Protein AF-A0A965C7R7-F1 (afdb_monomer_lite)

Secondary structure (DSSP, 8-state):
---SS--EEEETTEEEETTTTEESS-TTTHHHHIIIIIIITTTHHHHHHT--SSEEEEEEE--TTSHHHHHHHHHHHHHSPTT-EEEEEEE-SSPPPHHHHHHHHTT-GGGHHHHHHHHHH--S--SS-----BGGGTB-

Foldseek 3Di:
DDPQAFDWDQDPLFTARPVVRGTLADLVCRLVCLCVVPPVVVPPLVCQLVPPDLEDEDEEEACRLVSNVLSSVVSCVVRHDPNHAYEYHYDHRHHHDLVVSLSNCVSCPVSVVVSVLCSVQPPPDDPDDDDDADPPRRYD

Sequence (140 aa):
MNQNQAQLEWRQGQPYASQYDDVYFSSDNGLEETEYVFLKHNQLAIRWQQLDSDVFTIAETGFGTGLNFLCAWQLWRQNAPEGARLHFVSTEKFPLTQADLAKALSLWLNLKSLSEALLEQYLNIREGFHRLVFDDGRVT

Structure (mmCIF, N/CA/C/O backbone):
data_AF-A0A965C7R7-F1
#
_entry.id   AF-A0A965C7R7-F1
#
loop_
_atom_site.group_PDB
_atom_site.id
_atom_site.type_symbol
_atom_site.label_atom_id
_atom_site.label_alt_id
_atom_site.label_comp_id
_atom_site.label_asym_id
_atom_site.label_entity_id
_atom_site.label_seq_id
_atom_site.pdbx_PDB_ins_code
_atom_site.Cartn_x
_atom_site.Cartn_y
_atom_site.Cartn_z
_atom_site.occupancy
_atom_site.B_iso_or_equiv
_atom_site.auth_seq_id
_atom_site.auth_comp_id
_atom_site.auth_asym_id
_atom_site.auth_atom_id
_atom_site.pdbx_PDB_model_num
ATOM 1 N N . MET A 1 1 ? 4.814 -8.355 -28.342 1.00 39.75 1 MET A N 1
ATOM 2 C CA . MET A 1 1 ? 5.428 -7.531 -27.279 1.00 39.75 1 MET A CA 1
ATOM 3 C C . MET A 1 1 ? 4.304 -7.128 -26.340 1.00 39.75 1 MET A C 1
ATOM 5 O O . MET A 1 1 ? 3.343 -6.544 -26.822 1.00 39.75 1 MET A O 1
ATOM 9 N N . ASN A 1 2 ? 4.345 -7.538 -25.070 1.00 39.44 2 ASN A N 1
ATOM 10 C CA . ASN A 1 2 ? 3.295 -7.210 -24.098 1.00 39.44 2 ASN A CA 1
ATOM 11 C C . ASN A 1 2 ? 3.357 -5.712 -23.771 1.00 39.44 2 ASN A C 1
ATOM 13 O O . ASN A 1 2 ? 4.355 -5.253 -23.230 1.00 39.44 2 ASN A O 1
ATOM 17 N N . GLN A 1 3 ? 2.307 -4.963 -24.111 1.00 50.22 3 GLN A N 1
ATOM 18 C CA . GLN A 1 3 ? 2.201 -3.513 -23.892 1.00 50.22 3 GLN A CA 1
ATOM 19 C C . GLN A 1 3 ? 1.650 -3.129 -22.499 1.00 50.22 3 GLN A C 1
ATOM 21 O O . GLN A 1 3 ? 1.379 -1.958 -22.263 1.00 50.22 3 GLN A O 1
ATOM 26 N N . ASN A 1 4 ? 1.502 -4.083 -21.568 1.00 60.75 4 ASN A N 1
ATOM 27 C CA . ASN A 1 4 ? 0.718 -3.892 -20.332 1.00 60.75 4 ASN A CA 1
ATOM 28 C C . ASN A 1 4 ? 1.543 -3.838 -19.028 1.00 60.75 4 ASN A C 1
ATOM 30 O O . ASN A 1 4 ? 0.963 -3.894 -17.949 1.00 60.75 4 ASN A O 1
ATOM 34 N N . GLN A 1 5 ? 2.874 -3.771 -19.095 1.00 62.91 5 GLN A N 1
ATOM 35 C CA . GLN A 1 5 ? 3.745 -3.670 -17.913 1.00 62.91 5 GLN A CA 1
ATOM 36 C C . GLN A 1 5 ? 4.655 -2.451 -18.036 1.00 62.91 5 GLN A C 1
ATOM 38 O O . GLN A 1 5 ? 5.056 -2.093 -19.148 1.00 62.91 5 GLN A O 1
ATOM 43 N N . ALA A 1 6 ? 4.972 -1.820 -16.903 1.00 67.00 6 ALA A N 1
ATOM 44 C CA . ALA A 1 6 ? 5.900 -0.695 -16.877 1.00 67.00 6 ALA A CA 1
ATOM 45 C C . ALA A 1 6 ? 7.263 -1.106 -17.456 1.00 67.00 6 ALA A C 1
ATOM 47 O O . ALA A 1 6 ? 7.823 -2.140 -17.093 1.00 67.00 6 ALA A O 1
ATOM 48 N N . GLN A 1 7 ? 7.801 -0.285 -18.357 1.00 72.56 7 GLN A N 1
ATOM 49 C CA . GLN A 1 7 ? 9.162 -0.440 -18.864 1.00 72.56 7 GLN A CA 1
ATOM 50 C C . GLN A 1 7 ? 10.093 0.404 -18.001 1.00 72.56 7 GLN A C 1
ATOM 52 O O . GLN A 1 7 ? 10.119 1.628 -18.131 1.00 72.56 7 GLN A O 1
ATOM 57 N N . LEU A 1 8 ? 10.826 -0.250 -17.101 1.00 72.44 8 LEU A N 1
ATOM 58 C CA . LEU A 1 8 ? 11.779 0.418 -16.224 1.00 72.44 8 LEU A CA 1
ATOM 59 C C . LEU A 1 8 ? 13.214 0.227 -16.704 1.00 72.44 8 LEU A C 1
ATOM 61 O O . LEU A 1 8 ? 13.652 -0.883 -17.010 1.00 72.44 8 LEU A O 1
ATOM 65 N N . GLU A 1 9 ? 13.968 1.316 -16.676 1.00 77.31 9 GLU A N 1
ATOM 66 C CA . GLU A 1 9 ? 15.423 1.288 -16.676 1.00 77.31 9 GLU A CA 1
ATOM 67 C C . GLU A 1 9 ? 15.923 1.405 -15.240 1.00 77.31 9 GLU A C 1
ATOM 69 O O . GLU A 1 9 ? 15.373 2.151 -14.439 1.00 77.31 9 GLU A O 1
ATOM 74 N N . TRP A 1 10 ? 16.995 0.699 -14.899 1.00 75.12 10 TRP A N 1
ATOM 75 C CA . TRP A 1 10 ? 17.610 0.829 -13.582 1.00 75.12 10 TRP A CA 1
ATOM 76 C C . TRP A 1 10 ? 18.845 1.716 -13.687 1.00 75.12 10 TRP A C 1
ATOM 78 O O . TRP A 1 10 ? 19.860 1.302 -14.249 1.00 75.12 10 TRP A O 1
ATOM 88 N N . ARG A 1 11 ? 18.774 2.930 -13.138 1.00 76.06 11 ARG A N 1
ATOM 89 C CA . ARG A 1 11 ? 19.879 3.900 -13.135 1.00 76.06 11 ARG A CA 1
ATOM 90 C C . ARG A 1 11 ? 20.356 4.095 -11.704 1.00 76.06 11 ARG A C 1
ATOM 92 O O . ARG A 1 11 ? 19.569 4.438 -10.837 1.00 76.06 11 ARG A O 1
ATOM 99 N N . GLN A 1 12 ? 21.633 3.804 -11.443 1.00 71.88 12 GLN A N 1
ATOM 100 C CA . GLN A 1 12 ? 22.230 3.890 -10.097 1.00 71.88 12 GLN A CA 1
ATOM 101 C C . GLN A 1 12 ? 21.431 3.145 -8.999 1.00 71.88 12 GLN A C 1
ATOM 103 O O . GLN A 1 12 ? 21.443 3.535 -7.840 1.00 71.88 12 GLN A O 1
ATOM 108 N N . GLY A 1 13 ? 20.733 2.058 -9.356 1.00 70.50 13 GLY A N 1
ATOM 109 C CA . GLY A 1 13 ? 19.908 1.283 -8.419 1.00 70.50 13 GLY A CA 1
ATOM 110 C C . GLY A 1 13 ? 18.467 1.779 -8.251 1.00 70.50 13 GLY A C 1
ATOM 111 O O . GLY A 1 13 ? 17.677 1.079 -7.625 1.00 70.50 13 GLY A O 1
ATOM 112 N N . GLN A 1 14 ? 18.094 2.904 -8.866 1.00 68.94 14 GLN A N 1
ATOM 113 C CA . GLN A 1 14 ? 16.732 3.437 -8.870 1.00 68.94 14 GLN A CA 1
ATOM 114 C C . GLN A 1 14 ? 15.966 3.034 -10.140 1.00 68.94 14 GLN A C 1
ATOM 116 O O . GLN A 1 14 ? 16.566 2.982 -11.222 1.00 68.94 14 GLN A O 1
ATOM 121 N N . PRO A 1 15 ? 14.653 2.766 -10.040 1.00 74.81 15 PRO A N 1
ATOM 122 C CA . PRO A 1 15 ? 13.811 2.543 -11.203 1.00 74.81 15 PRO A CA 1
ATOM 123 C C . PRO A 1 15 ? 13.451 3.874 -11.873 1.00 74.81 15 PRO A C 1
ATOM 125 O O . PRO A 1 15 ? 12.925 4.799 -11.256 1.00 74.81 15 PRO A O 1
ATOM 128 N N . TYR A 1 16 ? 13.730 3.945 -13.165 1.00 76.81 16 TYR A N 1
ATOM 129 C CA . TYR A 1 16 ? 13.520 5.092 -14.031 1.00 76.81 16 TYR A CA 1
ATOM 130 C C . TYR A 1 16 ? 12.509 4.724 -15.115 1.00 76.81 16 TYR A C 1
ATOM 132 O O . TYR A 1 16 ? 12.699 3.737 -15.832 1.00 76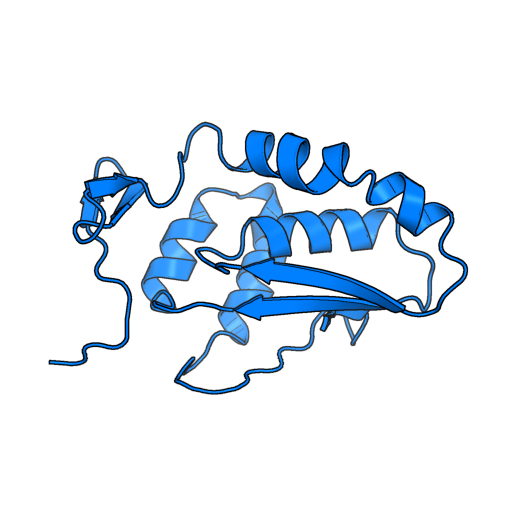.81 16 TYR A O 1
ATOM 140 N N . ALA A 1 17 ? 11.429 5.493 -15.238 1.00 75.75 17 ALA A N 1
ATOM 141 C CA . ALA A 1 17 ? 10.406 5.245 -16.243 1.00 75.75 17 ALA A CA 1
ATOM 142 C C . ALA A 1 17 ? 10.725 6.027 -17.515 1.00 75.75 17 ALA A C 1
ATOM 144 O O . ALA A 1 17 ? 10.346 7.186 -17.670 1.00 75.75 17 ALA A O 1
ATOM 145 N N . SER A 1 18 ? 11.377 5.357 -18.465 1.00 69.50 18 SER A N 1
ATOM 146 C CA . SER A 1 18 ? 11.794 5.956 -19.740 1.00 69.50 18 SER A CA 1
ATOM 147 C C . SER A 1 18 ? 10.634 6.543 -20.555 1.00 69.50 18 SER A C 1
ATOM 149 O O . SER A 1 18 ? 10.832 7.487 -21.309 1.00 69.50 18 SER A O 1
ATOM 151 N N . GLN A 1 19 ? 9.410 6.033 -20.378 1.00 67.75 19 GLN A N 1
ATOM 152 C CA . GLN A 1 19 ? 8.205 6.549 -21.040 1.00 67.75 19 GLN A CA 1
ATOM 153 C C . GLN A 1 19 ? 7.755 7.925 -20.526 1.00 67.75 19 GLN A C 1
ATOM 155 O O . GLN A 1 19 ? 7.044 8.630 -21.241 1.00 67.75 19 GLN A O 1
ATOM 160 N N . TYR A 1 20 ? 8.149 8.289 -19.305 1.00 65.50 20 TYR A N 1
ATOM 161 C CA . TYR A 1 20 ? 7.775 9.538 -18.637 1.00 65.50 20 TYR A CA 1
ATOM 162 C C . TYR A 1 20 ? 8.966 10.475 -18.412 1.00 65.50 20 TYR A C 1
ATOM 164 O O . TYR A 1 20 ? 8.771 11.575 -17.910 1.00 65.50 20 TYR A O 1
ATOM 172 N N . ASP A 1 21 ? 10.171 10.045 -18.807 1.00 67.31 21 ASP A N 1
ATOM 173 C CA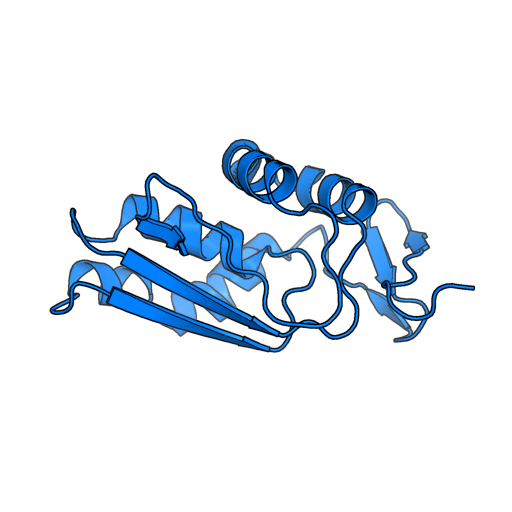 . ASP A 1 21 ? 11.449 10.740 -18.597 1.00 67.31 21 ASP A CA 1
ATOM 174 C C . ASP A 1 21 ? 11.714 11.115 -17.125 1.00 67.31 21 ASP A C 1
ATOM 176 O O . ASP A 1 21 ? 12.459 12.048 -16.830 1.00 67.31 21 ASP A O 1
ATOM 180 N N . ASP A 1 22 ? 11.141 10.349 -16.190 1.00 63.31 22 ASP A N 1
ATOM 181 C CA . ASP A 1 22 ? 11.147 10.654 -14.758 1.00 63.31 22 ASP A CA 1
ATOM 182 C C . ASP A 1 22 ? 11.551 9.440 -13.901 1.00 63.31 22 ASP A C 1
ATOM 184 O O . ASP A 1 22 ? 11.429 8.272 -14.304 1.00 63.31 22 ASP A O 1
ATOM 188 N N . VAL A 1 23 ? 12.055 9.718 -12.699 1.00 63.91 23 VAL A N 1
ATOM 189 C CA . VAL A 1 23 ? 12.351 8.695 -11.693 1.00 63.91 23 VAL A CA 1
ATOM 190 C C . VAL A 1 23 ? 11.028 8.201 -11.111 1.00 63.91 23 VAL A C 1
ATOM 192 O O . VAL A 1 23 ? 10.179 8.994 -10.724 1.00 63.91 23 VAL A O 1
ATOM 195 N N . TYR A 1 24 ? 10.843 6.882 -11.017 1.00 63.41 24 TYR A N 1
ATOM 196 C CA . TYR A 1 24 ? 9.587 6.315 -10.510 1.00 63.41 24 TYR A CA 1
ATOM 197 C C . TYR A 1 24 ? 9.373 6.634 -9.017 1.00 63.41 24 TYR A C 1
ATOM 199 O O . TYR A 1 24 ? 8.240 6.758 -8.564 1.00 63.41 24 TYR A O 1
ATOM 207 N N . PHE A 1 25 ? 10.470 6.766 -8.259 1.00 61.78 25 PHE A N 1
ATOM 208 C CA . PHE A 1 25 ? 10.546 7.368 -6.922 1.00 61.78 25 PHE A CA 1
ATOM 209 C C . PHE A 1 25 ? 12.015 7.663 -6.567 1.00 61.78 25 PHE A C 1
ATOM 211 O O . PHE A 1 25 ? 12.918 6.934 -6.984 1.00 61.78 25 PHE A O 1
ATOM 218 N N . SER A 1 26 ? 12.273 8.684 -5.746 1.00 56.88 26 SER A N 1
ATOM 219 C CA . SER A 1 26 ? 13.617 8.928 -5.201 1.00 56.88 26 SER A CA 1
ATOM 220 C C . SER A 1 26 ? 13.955 7.884 -4.129 1.00 56.88 26 SER A C 1
ATOM 222 O O . SER A 1 26 ? 13.237 7.781 -3.131 1.00 56.88 26 SER A O 1
ATOM 224 N N . SER A 1 27 ? 15.043 7.115 -4.297 1.00 55.59 27 SER A N 1
ATOM 225 C CA . SER A 1 27 ? 15.478 6.156 -3.260 1.00 55.59 27 SER A CA 1
ATOM 226 C C . SER A 1 27 ? 15.900 6.839 -1.967 1.00 55.59 27 SER A C 1
ATOM 228 O O . SER A 1 27 ? 15.821 6.218 -0.912 1.00 55.59 27 SER A O 1
ATOM 230 N N . ASP A 1 28 ? 16.340 8.095 -2.051 1.00 53.91 28 ASP A N 1
ATOM 231 C CA . ASP A 1 28 ? 16.942 8.786 -0.914 1.00 53.91 28 ASP A CA 1
ATOM 232 C C . ASP A 1 28 ? 15.868 9.387 0.004 1.00 53.91 28 ASP A C 1
ATOM 234 O O . ASP A 1 28 ? 16.054 9.393 1.216 1.00 53.91 28 ASP A O 1
ATOM 238 N N . ASN A 1 29 ? 14.709 9.791 -0.545 1.00 67.44 29 ASN A N 1
ATOM 239 C CA . ASN A 1 29 ? 13.667 10.510 0.208 1.00 67.44 29 ASN A CA 1
ATOM 240 C C . ASN A 1 29 ? 12.253 9.903 0.132 1.00 67.44 29 ASN A C 1
ATOM 242 O O . ASN A 1 29 ? 11.355 10.406 0.805 1.00 67.44 29 ASN A O 1
ATOM 246 N N . GLY A 1 30 ? 12.015 8.839 -0.647 1.00 78.50 30 GLY A N 1
ATOM 247 C CA . GLY A 1 30 ? 10.650 8.349 -0.897 1.00 78.50 30 GLY A CA 1
ATOM 248 C C . GLY A 1 30 ? 9.871 7.972 0.371 1.00 78.50 30 GLY A C 1
ATOM 249 O O . GLY A 1 30 ? 8.678 8.244 0.466 1.00 78.50 30 GLY A O 1
ATOM 250 N N . LEU A 1 31 ? 10.540 7.404 1.380 1.00 84.38 31 LEU A N 1
ATOM 251 C CA . LEU A 1 31 ? 9.883 7.019 2.633 1.00 84.38 31 LEU A CA 1
ATOM 252 C C . LEU A 1 31 ? 9.486 8.236 3.483 1.00 84.38 31 LEU A C 1
ATOM 254 O O . LEU A 1 31 ? 8.370 8.279 3.999 1.00 84.38 31 LEU A O 1
ATOM 258 N N . GLU A 1 32 ? 10.369 9.231 3.595 1.00 85.50 32 GLU A N 1
ATOM 259 C CA . GLU A 1 32 ? 10.088 10.472 4.329 1.00 85.50 32 GLU A CA 1
ATOM 260 C C . GLU A 1 32 ? 8.983 11.285 3.650 1.00 85.50 32 GLU A C 1
ATOM 262 O O . GLU A 1 32 ? 8.102 11.829 4.319 1.00 85.50 32 GLU A O 1
ATOM 267 N N . GLU A 1 33 ? 8.992 11.326 2.317 1.00 85.94 33 GLU A N 1
ATOM 268 C CA . GLU A 1 33 ? 7.954 11.981 1.531 1.00 85.94 33 GLU A CA 1
ATOM 269 C C . GLU A 1 33 ? 6.594 11.305 1.733 1.00 85.94 33 GLU A C 1
ATOM 271 O O . GLU A 1 33 ? 5.626 11.988 2.075 1.00 85.94 33 GLU A O 1
ATOM 276 N N . THR A 1 34 ? 6.513 9.973 1.621 1.00 88.31 34 THR A N 1
ATOM 277 C CA . THR A 1 34 ? 5.293 9.217 1.944 1.00 88.31 34 THR A CA 1
ATOM 278 C C . THR A 1 34 ? 4.837 9.496 3.378 1.00 88.31 34 THR A C 1
ATOM 280 O O . THR A 1 34 ? 3.657 9.762 3.624 1.00 88.31 34 THR A O 1
ATOM 283 N N . GLU A 1 35 ? 5.746 9.478 4.352 1.00 89.69 35 GLU A N 1
ATOM 284 C CA . GLU A 1 35 ? 5.386 9.740 5.744 1.00 89.69 35 GLU A CA 1
ATOM 285 C C . GLU A 1 35 ? 4.806 11.149 5.927 1.00 89.69 35 GLU A C 1
ATOM 287 O O . GLU A 1 35 ? 3.802 11.331 6.620 1.00 89.69 35 GLU A O 1
ATOM 292 N N . TYR A 1 36 ? 5.402 12.153 5.290 1.00 87.88 36 TYR A N 1
ATOM 293 C CA . TYR A 1 36 ? 4.985 13.539 5.437 1.00 87.88 36 TYR A CA 1
ATOM 294 C C . TYR A 1 36 ? 3.728 13.877 4.624 1.00 87.88 36 TYR A C 1
ATOM 296 O O . TYR A 1 36 ? 2.724 14.333 5.181 1.00 87.88 36 TYR A O 1
ATOM 304 N N . VAL A 1 37 ? 3.769 13.649 3.312 1.00 90.62 37 VAL A N 1
ATOM 305 C CA . VAL A 1 37 ? 2.743 14.081 2.352 1.00 90.62 37 VAL A CA 1
ATOM 306 C C . VAL A 1 37 ? 1.522 13.173 2.392 1.00 90.62 37 VAL A C 1
ATOM 308 O O . VAL A 1 37 ? 0.398 13.656 2.295 1.00 90.62 37 VAL A O 1
ATOM 311 N N . PHE A 1 38 ? 1.713 11.864 2.559 1.00 93.00 38 PHE A N 1
ATOM 312 C CA . PHE A 1 38 ? 0.604 10.918 2.520 1.00 93.00 38 PHE A CA 1
ATOM 313 C C . PHE A 1 38 ? 0.046 10.640 3.918 1.00 93.00 38 PHE A C 1
ATOM 315 O O . PHE A 1 38 ? -1.148 10.843 4.151 1.00 93.00 38 PHE A O 1
ATOM 322 N N . LEU A 1 39 ? 0.88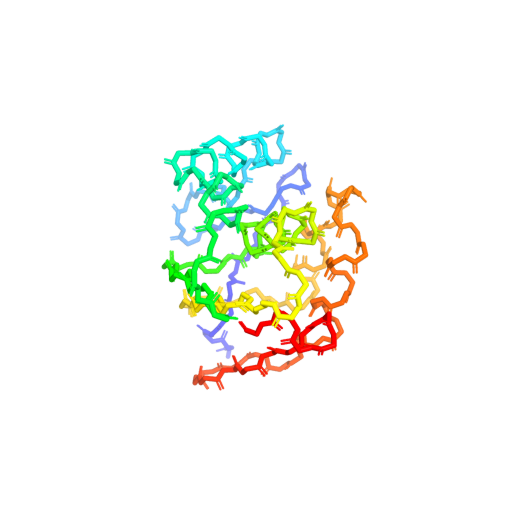8 10.238 4.876 1.00 96.00 39 LEU A N 1
ATOM 323 C CA . LEU A 1 39 ? 0.417 9.805 6.197 1.00 96.00 39 LEU A CA 1
ATOM 324 C C . LEU A 1 39 ? 0.103 10.974 7.143 1.00 96.00 39 LEU A C 1
ATOM 326 O O . LEU A 1 39 ? -1.011 11.063 7.675 1.00 96.00 39 LEU A O 1
ATOM 330 N N . LYS A 1 40 ? 1.073 11.871 7.365 1.00 95.12 40 LYS A N 1
ATOM 331 C CA . LYS A 1 40 ? 0.942 12.994 8.310 1.00 95.12 40 LYS A CA 1
ATOM 332 C C . LYS A 1 40 ? -0.042 14.044 7.814 1.00 95.12 40 LYS A C 1
ATOM 334 O O . LYS A 1 40 ? -0.886 14.475 8.596 1.00 95.12 40 LYS A O 1
ATOM 339 N N . HIS A 1 41 ? 0.007 14.414 6.534 1.00 95.62 41 HIS A N 1
ATOM 340 C CA . HIS A 1 41 ? -0.915 15.405 5.970 1.00 95.62 41 HIS A CA 1
ATOM 341 C C . HIS A 1 41 ? -2.388 14.983 6.106 1.00 95.62 41 HIS A C 1
ATOM 343 O O . HIS A 1 41 ? -3.240 15.796 6.458 1.00 95.62 41 HIS A O 1
ATOM 349 N N . ASN A 1 42 ? -2.682 13.692 5.911 1.00 97.00 42 ASN A N 1
ATOM 350 C CA . ASN A 1 42 ? -4.023 13.131 6.109 1.00 97.00 42 ASN A CA 1
ATOM 351 C C . ASN A 1 42 ? -4.361 12.826 7.577 1.00 97.00 42 ASN A C 1
ATOM 353 O O . ASN A 1 42 ? -5.473 12.366 7.856 1.00 97.00 42 ASN A O 1
ATOM 357 N N . GLN A 1 43 ? -3.423 13.066 8.501 1.00 97.69 43 GLN A N 1
ATOM 358 C CA . GLN A 1 43 ? -3.556 12.849 9.944 1.00 97.69 43 GLN A CA 1
ATOM 359 C C . GLN A 1 43 ? -3.997 11.419 10.287 1.00 97.69 43 GLN A C 1
ATOM 361 O O . GLN A 1 43 ? -4.786 11.201 11.208 1.00 97.69 43 GLN A O 1
ATOM 366 N N . LEU A 1 44 ? -3.514 10.433 9.522 1.00 97.88 44 LEU A N 1
ATOM 367 C CA . LEU A 1 44 ? -4.061 9.075 9.550 1.00 97.88 44 LEU A CA 1
ATOM 368 C C . LEU A 1 44 ? -3.964 8.428 10.933 1.00 97.88 44 LEU A C 1
ATOM 370 O O . LEU A 1 44 ? -4.961 7.911 11.420 1.00 97.88 44 LEU A O 1
ATOM 374 N N . ALA A 1 45 ? -2.813 8.536 11.604 1.00 97.44 45 ALA A N 1
ATOM 375 C CA . ALA A 1 45 ? -2.628 7.970 12.942 1.00 97.44 45 ALA A CA 1
ATOM 376 C C . ALA A 1 45 ? -3.680 8.478 13.944 1.00 97.44 45 ALA A C 1
ATOM 378 O O . ALA A 1 45 ? -4.314 7.682 14.630 1.00 97.44 45 ALA A O 1
ATOM 379 N N . ILE A 1 46 ? -3.907 9.797 13.980 1.00 97.31 46 ILE A N 1
ATOM 380 C CA . ILE A 1 46 ? -4.869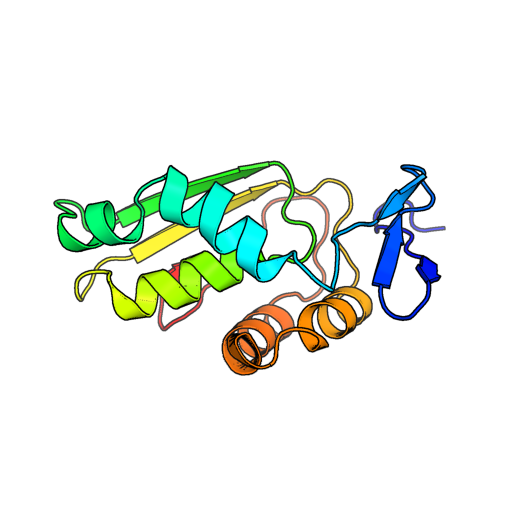 10.431 14.893 1.00 97.31 46 ILE A CA 1
ATOM 381 C C . ILE A 1 46 ? -6.293 9.984 14.551 1.00 97.31 46 ILE A C 1
ATOM 383 O O . ILE A 1 46 ? -7.049 9.587 15.434 1.00 97.31 46 ILE A O 1
ATOM 387 N N . ARG A 1 47 ? -6.649 10.000 13.261 1.00 97.44 47 ARG A N 1
ATOM 388 C CA . ARG A 1 47 ? -7.980 9.592 12.792 1.00 97.44 47 ARG A CA 1
ATOM 389 C C . ARG A 1 47 ? -8.277 8.125 13.078 1.00 97.44 47 ARG A C 1
ATOM 391 O O . ARG A 1 47 ? -9.428 7.786 13.318 1.00 97.44 47 ARG A O 1
ATOM 398 N N . TRP A 1 48 ? -7.267 7.262 13.040 1.00 97.50 48 TRP A N 1
ATOM 399 C CA . TRP A 1 48 ? -7.432 5.844 13.345 1.00 97.50 48 TRP A CA 1
ATOM 400 C C . TRP A 1 48 ? -7.584 5.593 14.841 1.00 97.50 48 TRP A C 1
ATOM 402 O O . TRP A 1 48 ? -8.457 4.829 15.227 1.00 97.50 48 TRP A O 1
ATOM 412 N N . GLN A 1 49 ? -6.832 6.292 15.693 1.00 95.75 49 GLN A N 1
ATOM 413 C CA . GLN A 1 49 ? -7.012 6.198 17.149 1.00 95.75 49 GLN A CA 1
ATOM 414 C C . GLN A 1 49 ? -8.402 6.670 17.615 1.00 95.75 49 GLN A C 1
ATOM 416 O O . GLN A 1 49 ? -8.868 6.256 18.672 1.00 95.75 49 GLN A O 1
ATOM 421 N N . GLN A 1 50 ? -9.059 7.530 16.832 1.00 95.12 50 GLN A N 1
ATOM 422 C CA . GLN A 1 50 ? -10.397 8.079 17.089 1.00 95.12 50 GLN A CA 1
ATOM 423 C C . GLN A 1 50 ? -11.463 7.470 16.165 1.00 95.12 50 GLN A C 1
ATOM 425 O O . GLN A 1 50 ? -12.469 8.108 15.859 1.00 95.12 50 GLN A O 1
ATOM 430 N N . LEU A 1 51 ? -11.209 6.277 15.630 1.00 94.62 51 LEU A N 1
ATOM 431 C CA . LEU A 1 51 ? -12.081 5.683 14.632 1.00 94.62 51 LEU A CA 1
ATOM 432 C C . LEU A 1 51 ? -13.365 5.139 15.272 1.00 94.62 51 LEU A C 1
ATOM 434 O O . LEU A 1 51 ? -13.323 4.171 16.023 1.00 94.62 51 LEU A O 1
ATOM 438 N N . ASP A 1 52 ? -14.505 5.714 14.890 1.00 90.06 52 ASP A N 1
ATOM 439 C CA . ASP A 1 52 ? -15.842 5.280 15.332 1.00 90.06 52 ASP A CA 1
ATOM 440 C C . ASP A 1 52 ? -16.468 4.190 14.428 1.00 90.06 52 ASP A C 1
ATOM 442 O O . ASP A 1 52 ? -17.628 3.816 14.593 1.00 90.06 52 ASP A O 1
ATOM 446 N N . SER A 1 53 ? -15.729 3.708 13.425 1.00 90.25 53 SER A N 1
ATOM 447 C CA . SER A 1 53 ? -16.175 2.747 12.406 1.00 90.25 53 SER A CA 1
ATOM 448 C C . SER A 1 53 ? -15.262 1.525 12.375 1.00 90.25 53 SER A C 1
ATOM 450 O O . SER A 1 53 ? -14.050 1.646 12.531 1.00 90.25 53 SER A O 1
ATOM 452 N N . ASP A 1 54 ? -15.812 0.358 12.046 1.00 93.69 54 ASP A N 1
ATOM 453 C CA . ASP A 1 54 ? -15.026 -0.873 11.890 1.00 93.69 54 ASP A CA 1
ATOM 454 C C . ASP A 1 54 ? -14.136 -0.859 10.636 1.00 93.69 54 ASP A C 1
ATOM 456 O O . ASP A 1 54 ? -13.254 -1.701 10.482 1.00 93.69 54 ASP A O 1
ATOM 460 N N . VAL A 1 55 ? -14.364 0.073 9.703 1.00 97.44 55 VAL A N 1
ATOM 461 C CA . VAL A 1 55 ? -13.600 0.175 8.452 1.00 97.44 55 VAL A CA 1
ATOM 462 C C . VAL A 1 55 ? -13.161 1.610 8.190 1.00 97.44 55 VAL A C 1
ATOM 464 O O . VAL A 1 55 ? -13.978 2.535 8.211 1.00 97.44 55 VAL A O 1
ATOM 467 N N . PHE A 1 56 ? -11.885 1.778 7.844 1.00 98.44 56 PHE A N 1
ATOM 468 C CA . PHE A 1 56 ? -11.341 2.998 7.255 1.00 98.44 56 PHE A CA 1
ATOM 469 C C . PHE A 1 56 ? -10.906 2.721 5.815 1.00 98.44 56 PHE A C 1
ATOM 471 O O . PHE A 1 56 ? -10.235 1.725 5.556 1.00 98.44 56 PHE A O 1
ATOM 478 N N . THR A 1 57 ? -11.274 3.591 4.871 1.00 98.44 57 THR A N 1
ATOM 479 C CA . THR A 1 57 ? -10.919 3.414 3.454 1.00 98.44 57 THR A CA 1
ATOM 480 C C . THR A 1 57 ? -9.943 4.487 2.990 1.00 98.44 57 THR A C 1
ATOM 482 O O . THR A 1 57 ? -10.172 5.674 3.218 1.00 98.44 57 THR A O 1
ATOM 485 N N . ILE A 1 58 ? -8.884 4.064 2.306 1.00 98.44 58 ILE A N 1
ATOM 486 C CA . ILE A 1 58 ? -7.987 4.927 1.538 1.00 98.44 58 ILE A CA 1
ATOM 487 C C . ILE A 1 58 ? -8.190 4.618 0.058 1.00 98.44 58 ILE A C 1
ATOM 489 O O . ILE A 1 58 ? -8.242 3.452 -0.326 1.00 98.44 58 ILE A O 1
ATOM 493 N N . ALA A 1 59 ? -8.294 5.664 -0.758 1.00 98.00 59 ALA A N 1
ATOM 494 C CA . ALA A 1 59 ? -8.288 5.554 -2.208 1.00 98.00 59 ALA A CA 1
ATOM 495 C C . ALA A 1 59 ? -7.091 6.325 -2.776 1.00 98.00 59 ALA A C 1
ATOM 497 O O . ALA A 1 59 ? -6.858 7.471 -2.392 1.00 98.00 59 ALA A O 1
ATOM 498 N N . GLU A 1 60 ? -6.352 5.701 -3.683 1.00 95.19 60 GLU A N 1
ATOM 499 C CA . GLU A 1 60 ? -5.156 6.248 -4.318 1.00 95.19 60 GLU A CA 1
ATOM 500 C C . GLU A 1 60 ? -5.248 6.125 -5.843 1.00 95.19 60 GLU A C 1
ATOM 502 O O . GLU A 1 60 ? -5.814 5.175 -6.390 1.00 95.19 60 GLU A O 1
ATOM 507 N N . THR A 1 61 ? -4.663 7.094 -6.541 1.00 93.50 61 THR A N 1
ATOM 508 C CA . THR A 1 61 ? -4.445 7.036 -7.986 1.00 93.50 61 THR A CA 1
ATOM 509 C C . THR A 1 61 ? -2.962 6.806 -8.265 1.00 93.50 61 THR A C 1
ATOM 511 O O . THR A 1 61 ? -2.160 7.709 -8.039 1.00 93.50 61 THR A O 1
ATOM 514 N N . GLY A 1 62 ? -2.617 5.630 -8.789 1.00 91.56 62 GLY A N 1
ATOM 515 C CA . GLY A 1 62 ? -1.243 5.188 -9.037 1.00 91.56 62 GLY A CA 1
ATOM 516 C C . GLY A 1 62 ? -0.714 4.373 -7.862 1.00 91.56 62 GLY A C 1
ATOM 517 O O . GLY A 1 62 ? -0.336 4.944 -6.848 1.00 91.56 62 GLY A O 1
ATOM 518 N N . PHE A 1 63 ? -0.672 3.047 -8.006 1.00 93.69 63 PHE A N 1
ATOM 519 C CA . PHE A 1 63 ? -0.115 2.169 -6.971 1.00 93.69 63 PHE A CA 1
ATOM 520 C C . PHE A 1 63 ? 1.412 2.219 -6.972 1.00 93.69 63 PHE A C 1
ATOM 522 O O . PHE A 1 63 ? 2.054 2.150 -5.924 1.00 93.69 63 PHE A O 1
ATOM 529 N N . GLY A 1 64 ? 2.008 2.313 -8.161 1.00 91.19 64 GLY A N 1
ATOM 530 C CA . GLY A 1 64 ? 3.446 2.321 -8.349 1.00 91.19 64 GLY A CA 1
ATOM 531 C C . GLY A 1 64 ? 4.135 1.128 -7.685 1.00 91.19 64 GLY A C 1
ATOM 532 O O . GLY A 1 64 ? 3.876 -0.033 -8.003 1.00 91.19 64 GLY A O 1
ATOM 533 N N . THR A 1 65 ? 5.032 1.425 -6.746 1.00 91.62 65 THR A N 1
ATOM 534 C CA . THR A 1 65 ? 5.746 0.428 -5.930 1.00 91.62 65 THR A CA 1
ATOM 535 C C . THR A 1 65 ? 4.959 -0.082 -4.731 1.00 91.62 65 THR A C 1
ATOM 537 O O . THR A 1 65 ? 5.439 -0.957 -4.016 1.00 91.62 65 THR A O 1
ATOM 540 N N . GLY A 1 66 ? 3.791 0.491 -4.452 1.00 94.31 66 GLY A N 1
ATOM 541 C CA . GLY A 1 66 ? 3.030 0.216 -3.242 1.00 94.31 66 GLY A CA 1
ATOM 542 C C . GLY A 1 66 ? 3.626 0.833 -1.974 1.00 94.31 66 GLY A C 1
ATOM 543 O O . GLY A 1 66 ? 3.193 0.467 -0.885 1.00 94.31 66 GLY A O 1
ATOM 544 N N . LEU A 1 67 ? 4.593 1.759 -2.063 1.00 94.44 67 LEU A N 1
ATOM 545 C CA . LEU A 1 67 ? 5.227 2.353 -0.876 1.00 94.44 67 LEU A CA 1
ATOM 546 C C . LEU A 1 67 ? 4.208 3.036 0.052 1.00 94.44 67 LEU A C 1
ATOM 548 O O . LEU A 1 67 ? 4.211 2.784 1.255 1.00 94.44 67 LEU A O 1
ATOM 552 N N . ASN A 1 68 ? 3.285 3.829 -0.501 1.00 95.94 68 ASN A N 1
ATOM 553 C CA . ASN A 1 68 ? 2.211 4.465 0.270 1.00 95.94 68 ASN A CA 1
ATOM 554 C C . ASN A 1 68 ? 1.326 3.436 0.983 1.00 95.94 68 ASN A C 1
ATOM 556 O O . ASN A 1 68 ? 1.023 3.597 2.167 1.00 95.94 68 ASN A O 1
ATOM 560 N N . PHE A 1 69 ? 0.962 2.355 0.288 1.00 98.00 69 PHE A N 1
ATOM 561 C CA . PHE A 1 69 ? 0.207 1.243 0.862 1.00 98.00 69 PHE A CA 1
ATOM 562 C C . PHE A 1 69 ? 0.964 0.575 2.019 1.00 98.00 69 PHE A C 1
ATOM 564 O O . PHE A 1 69 ? 0.403 0.415 3.102 1.00 98.00 69 PHE A O 1
ATOM 571 N N . LEU A 1 70 ? 2.242 0.233 1.831 1.00 97.88 70 LEU A N 1
ATOM 572 C CA . LEU A 1 70 ? 3.057 -0.431 2.854 1.00 97.88 70 LEU A CA 1
ATOM 573 C C . LEU A 1 70 ? 3.277 0.457 4.083 1.00 97.88 70 LEU A C 1
ATOM 575 O O . LEU A 1 70 ? 3.165 -0.019 5.213 1.00 97.88 70 LEU A O 1
ATOM 579 N N . CYS A 1 71 ? 3.531 1.749 3.879 1.00 97.44 71 CYS A N 1
ATOM 580 C CA . CYS A 1 71 ? 3.656 2.724 4.959 1.00 97.44 71 CYS A CA 1
ATOM 581 C C . CYS A 1 71 ? 2.325 2.905 5.710 1.00 97.44 71 CYS A C 1
ATOM 583 O O . CYS A 1 71 ? 2.309 2.921 6.943 1.00 97.44 71 CYS A O 1
ATOM 585 N N . ALA A 1 72 ? 1.194 2.976 4.997 1.00 98.38 72 ALA A N 1
ATOM 586 C CA . ALA A 1 72 ? -0.127 3.037 5.619 1.00 98.38 72 ALA A CA 1
ATOM 587 C C . ALA A 1 72 ? -0.448 1.763 6.406 1.00 98.38 72 ALA A C 1
ATOM 589 O O . ALA A 1 72 ? -0.931 1.855 7.531 1.00 98.38 72 ALA A O 1
ATOM 590 N N . TRP A 1 73 ? -0.136 0.586 5.864 1.00 98.44 73 TRP A N 1
ATOM 591 C CA . TRP A 1 73 ? -0.307 -0.687 6.559 1.00 98.44 73 TRP A CA 1
ATOM 592 C C . TRP A 1 73 ? 0.572 -0.760 7.816 1.00 98.44 73 TRP A C 1
ATOM 594 O O . TRP A 1 73 ? 0.080 -1.099 8.896 1.00 98.44 73 TRP A O 1
ATOM 604 N N . GLN A 1 74 ? 1.847 -0.372 7.733 1.00 98.06 74 GLN A N 1
ATOM 605 C CA . GLN A 1 74 ? 2.726 -0.315 8.902 1.00 98.06 74 GLN A CA 1
ATOM 606 C C . GLN A 1 74 ? 2.156 0.600 9.993 1.00 98.06 74 GLN A C 1
ATOM 608 O O . GLN A 1 74 ? 2.097 0.201 11.158 1.00 98.06 74 GLN A O 1
ATOM 613 N N . LEU A 1 75 ? 1.696 1.796 9.620 1.00 98.00 75 LEU A N 1
ATOM 614 C CA . LEU A 1 75 ? 1.090 2.739 10.556 1.00 98.00 75 LEU A CA 1
ATOM 615 C C . LEU A 1 75 ? -0.243 2.211 11.120 1.00 98.00 75 LEU A C 1
ATOM 617 O O . LEU A 1 75 ? -0.538 2.428 12.298 1.00 98.00 75 LEU A O 1
ATOM 621 N N . TRP A 1 76 ? -1.031 1.494 10.310 1.00 98.25 76 TRP A N 1
ATOM 622 C CA . TRP A 1 76 ? -2.316 0.909 10.701 1.00 98.25 76 TRP A CA 1
ATOM 623 C C . TRP A 1 76 ? -2.130 -0.102 11.826 1.00 98.25 76 TRP A C 1
ATOM 625 O O . TRP A 1 76 ? -2.800 -0.014 12.853 1.00 98.25 76 TRP A O 1
ATOM 635 N N . ARG A 1 77 ? -1.142 -0.997 11.691 1.00 96.62 77 ARG A N 1
ATOM 636 C CA . ARG A 1 77 ? -0.794 -1.979 12.732 1.00 96.62 77 ARG A CA 1
ATOM 637 C C . ARG A 1 77 ? -0.466 -1.338 14.081 1.00 96.62 77 ARG A C 1
ATOM 639 O O . ARG A 1 77 ? -0.648 -1.985 15.106 1.00 96.62 77 ARG A O 1
ATOM 646 N N . GLN A 1 78 ? 0.026 -0.102 14.077 1.00 96.56 78 GLN A N 1
ATOM 647 C CA . GLN A 1 78 ? 0.457 0.610 15.280 1.00 96.56 78 GLN A CA 1
ATOM 648 C C . GLN A 1 78 ? -0.659 1.431 15.938 1.00 96.56 78 GLN A C 1
ATOM 650 O O . GLN A 1 78 ? -0.595 1.670 17.139 1.00 96.56 78 GLN A O 1
ATOM 655 N N . ASN A 1 79 ? -1.644 1.904 15.168 1.00 97.50 79 ASN A N 1
ATOM 656 C CA . ASN A 1 79 ? -2.567 2.952 15.624 1.00 97.50 79 ASN A CA 1
ATOM 657 C C . ASN A 1 79 ? -4.045 2.580 15.522 1.00 97.50 79 ASN A C 1
ATOM 659 O O . ASN A 1 79 ? -4.872 3.243 16.145 1.00 97.50 79 ASN A O 1
ATOM 663 N N . ALA A 1 80 ? -4.394 1.578 14.717 1.00 96.81 80 ALA A N 1
ATOM 664 C CA . ALA A 1 80 ? -5.785 1.224 14.510 1.00 96.81 80 ALA A CA 1
ATOM 665 C C . ALA A 1 80 ? -6.339 0.392 15.677 1.00 96.81 80 ALA A C 1
ATOM 667 O O . ALA A 1 80 ? -5.643 -0.513 16.153 1.00 96.81 80 ALA A O 1
ATOM 668 N N . PRO A 1 81 ? -7.600 0.628 16.080 1.00 95.38 81 PRO A N 1
ATOM 669 C CA . PRO A 1 81 ? -8.293 -0.185 17.063 1.00 95.38 81 PRO A CA 1
ATOM 670 C C . PRO A 1 81 ? -8.283 -1.670 16.700 1.00 95.38 81 PRO A C 1
ATOM 672 O O . PRO A 1 81 ? -8.243 -2.066 15.526 1.00 95.38 81 PRO A O 1
ATOM 675 N N . GLU A 1 82 ? -8.337 -2.509 17.729 1.00 91.88 82 GLU A N 1
ATOM 676 C CA . GLU A 1 82 ? -8.538 -3.942 17.552 1.00 91.88 82 GLU A CA 1
ATOM 677 C C . GLU A 1 82 ? -9.886 -4.199 16.858 1.00 91.88 82 GLU A C 1
ATOM 679 O O . GLU A 1 82 ? -10.872 -3.515 17.121 1.00 91.88 82 GLU A O 1
ATOM 684 N N . GLY A 1 83 ? -9.921 -5.145 15.918 1.00 93.06 83 GLY A N 1
ATOM 685 C CA . GLY A 1 83 ? -11.120 -5.458 15.129 1.00 93.06 83 GLY A CA 1
ATOM 686 C C . GLY A 1 83 ? -11.400 -4.518 13.949 1.00 93.06 83 GLY A C 1
ATOM 687 O O . GLY A 1 83 ? -12.100 -4.923 13.023 1.00 93.06 83 GLY A O 1
ATOM 688 N N . ALA A 1 84 ? -10.807 -3.320 13.908 1.00 97.25 84 ALA A N 1
ATOM 689 C CA . ALA A 1 84 ? -10.938 -2.431 12.757 1.00 97.25 84 ALA A CA 1
ATOM 690 C C . ALA A 1 84 ? -10.142 -2.941 11.538 1.00 97.25 84 ALA A C 1
ATOM 692 O O . ALA A 1 84 ? -9.081 -3.572 11.674 1.00 97.25 84 ALA A O 1
ATOM 693 N N . ARG A 1 85 ? -10.616 -2.585 10.337 1.00 98.19 85 ARG A N 1
ATOM 694 C CA . ARG A 1 85 ? -10.024 -2.941 9.040 1.00 98.19 85 ARG A CA 1
ATOM 695 C C . ARG A 1 85 ? -9.663 -1.723 8.184 1.00 98.19 85 ARG A C 1
ATOM 697 O O . ARG A 1 85 ? -10.463 -0.803 8.013 1.00 98.19 85 ARG A O 1
ATOM 704 N N . LEU A 1 86 ? -8.484 -1.770 7.571 1.00 98.62 86 LEU A N 1
ATOM 705 C CA . LEU A 1 86 ? -8.081 -0.868 6.498 1.00 98.62 86 LEU A CA 1
ATOM 706 C C . LEU A 1 86 ? -8.521 -1.448 5.155 1.00 98.62 86 LEU A C 1
ATOM 708 O O . LEU A 1 86 ? -8.199 -2.589 4.827 1.00 98.62 86 LEU A O 1
ATOM 712 N N . HIS A 1 87 ? -9.230 -0.653 4.364 1.00 98.62 87 HIS A N 1
ATOM 713 C CA . HIS A 1 87 ? -9.535 -0.959 2.971 1.00 98.62 87 HIS A CA 1
ATOM 714 C C . HIS A 1 87 ? -8.756 0.005 2.075 1.00 98.62 87 HIS A C 1
ATOM 716 O O . HIS A 1 87 ? -9.009 1.209 2.097 1.00 98.62 87 HIS A O 1
ATOM 722 N N . PHE A 1 88 ? -7.787 -0.498 1.320 1.00 98.69 88 PHE A N 1
ATOM 723 C CA . PHE A 1 88 ? -6.943 0.306 0.446 1.00 98.69 88 PHE A CA 1
ATOM 724 C C . PHE A 1 88 ? -7.286 0.014 -1.011 1.00 98.69 88 PHE A C 1
ATOM 726 O O . PHE A 1 88 ? -7.100 -1.093 -1.506 1.00 98.69 88 PHE A O 1
ATOM 733 N N . VAL A 1 89 ? -7.784 1.022 -1.715 1.00 98.25 89 VAL A N 1
ATOM 734 C CA . VAL A 1 89 ? -8.152 0.919 -3.126 1.00 98.25 89 VAL A CA 1
ATOM 735 C C . VAL A 1 89 ? -7.170 1.751 -3.932 1.00 98.25 89 VAL A C 1
ATOM 737 O O . VAL A 1 89 ? -7.067 2.953 -3.719 1.00 98.25 89 VAL A O 1
ATOM 740 N N . SER A 1 90 ? -6.471 1.133 -4.877 1.00 97.06 90 SER A N 1
ATOM 741 C CA . SER A 1 90 ? -5.584 1.852 -5.792 1.00 97.06 90 SER A CA 1
ATOM 742 C C . SER A 1 90 ? -5.858 1.456 -7.232 1.00 97.06 90 SER A C 1
ATOM 744 O O . SER A 1 90 ? -6.321 0.349 -7.517 1.00 97.06 90 SER A O 1
ATOM 746 N N . THR A 1 91 ? -5.581 2.374 -8.148 1.00 95.88 91 THR A N 1
ATOM 747 C CA . THR A 1 91 ? -5.621 2.121 -9.590 1.00 95.88 91 THR A CA 1
ATOM 748 C C . THR A 1 91 ? -4.220 2.243 -10.155 1.00 95.88 91 THR A C 1
ATOM 750 O O . THR A 1 91 ? -3.554 3.236 -9.888 1.00 95.88 91 THR A O 1
ATOM 753 N N . GLU A 1 92 ? -3.801 1.305 -10.997 1.00 93.44 92 GLU A N 1
ATOM 754 C CA . GLU A 1 92 ? -2.497 1.360 -11.655 1.00 93.44 92 GLU A CA 1
ATOM 755 C C . GLU A 1 92 ? -2.649 1.072 -13.145 1.00 93.44 92 GLU A C 1
ATOM 757 O O . GLU A 1 92 ? -3.288 0.095 -13.538 1.00 93.44 92 GLU A O 1
ATOM 762 N N . LYS A 1 93 ? -2.075 1.944 -13.975 1.00 91.38 93 LYS A N 1
ATOM 763 C CA . LYS A 1 93 ? -2.136 1.819 -15.432 1.00 91.38 93 LYS A CA 1
ATOM 764 C C . LYS A 1 93 ? -1.013 0.930 -15.961 1.00 91.38 93 LYS A C 1
ATOM 766 O O . LYS A 1 93 ? -1.218 0.215 -16.938 1.00 91.38 93 LYS A O 1
ATOM 771 N N . PHE A 1 94 ? 0.151 0.971 -15.317 1.00 88.69 94 PHE A N 1
ATOM 772 C CA . PHE A 1 94 ? 1.338 0.221 -15.708 1.00 88.69 94 PHE A CA 1
ATOM 773 C C . PHE A 1 94 ? 1.898 -0.518 -14.492 1.00 88.69 94 PHE A C 1
ATOM 775 O O . PHE A 1 94 ? 2.885 -0.073 -13.905 1.00 88.69 94 PHE A O 1
ATOM 782 N N . PRO A 1 95 ? 1.275 -1.640 -14.086 1.00 91.06 95 PRO A N 1
ATOM 783 C CA . PRO A 1 95 ? 1.751 -2.391 -12.938 1.00 91.06 95 PRO A CA 1
ATOM 784 C C . PRO A 1 95 ? 3.179 -2.882 -13.183 1.00 91.06 95 PRO A C 1
ATOM 786 O O . PRO A 1 95 ? 3.534 -3.327 -14.284 1.00 91.06 95 PRO A O 1
ATOM 789 N N . LEU A 1 96 ? 3.998 -2.789 -12.137 1.00 90.44 96 LEU A N 1
ATOM 790 C CA . LEU A 1 96 ? 5.345 -3.341 -12.125 1.00 90.44 96 LEU A CA 1
ATOM 791 C C . LEU A 1 96 ? 5.293 -4.862 -12.271 1.00 90.44 96 LEU A C 1
ATOM 793 O O . LEU A 1 96 ? 4.336 -5.521 -11.859 1.00 90.44 96 LEU A O 1
ATOM 797 N N . THR A 1 97 ? 6.347 -5.449 -12.835 1.00 90.69 97 THR A N 1
ATOM 798 C CA . THR A 1 97 ? 6.517 -6.900 -12.726 1.00 90.69 97 THR A CA 1
ATOM 799 C C . THR A 1 97 ? 6.795 -7.264 -11.267 1.00 90.69 97 THR A C 1
ATOM 801 O O . THR A 1 97 ? 7.348 -6.458 -10.521 1.00 90.69 97 THR A O 1
ATOM 804 N N . GLN A 1 98 ? 6.464 -8.488 -10.845 1.00 92.19 98 GLN A N 1
ATOM 805 C CA . GLN A 1 98 ? 6.783 -8.945 -9.485 1.00 92.19 98 GLN A CA 1
ATOM 806 C C . GLN A 1 98 ? 8.288 -8.810 -9.179 1.00 92.19 98 GLN A C 1
ATOM 808 O O . GLN A 1 98 ? 8.664 -8.425 -8.076 1.00 92.19 98 GLN A O 1
ATOM 813 N N . ALA A 1 99 ? 9.151 -9.084 -10.164 1.00 91.62 99 ALA A N 1
ATOM 814 C CA . ALA A 1 99 ? 10.598 -8.971 -10.014 1.00 91.62 99 ALA A CA 1
ATOM 815 C C . ALA A 1 99 ? 11.054 -7.512 -9.840 1.00 91.62 99 ALA A C 1
ATOM 817 O O . ALA A 1 99 ? 11.870 -7.226 -8.963 1.00 91.62 99 ALA A O 1
ATOM 818 N N . ASP A 1 100 ? 10.510 -6.584 -10.633 1.00 90.94 100 ASP A N 1
ATOM 819 C CA . ASP A 1 100 ? 10.823 -5.158 -10.498 1.00 90.94 100 ASP A CA 1
ATOM 820 C C . ASP A 1 100 ? 10.280 -4.581 -9.190 1.00 90.94 100 ASP A C 1
ATOM 822 O O . ASP A 1 100 ? 10.979 -3.819 -8.522 1.00 90.94 100 ASP A O 1
ATOM 826 N N . LEU A 1 101 ? 9.074 -4.992 -8.785 1.00 92.81 101 LEU A N 1
ATOM 827 C CA . LEU A 1 101 ? 8.477 -4.618 -7.508 1.00 92.81 101 LEU A CA 1
ATOM 828 C C . LEU A 1 101 ? 9.343 -5.104 -6.339 1.00 92.81 101 LEU A C 1
ATOM 830 O O . LEU A 1 101 ? 9.665 -4.323 -5.448 1.00 92.81 101 LEU A O 1
ATOM 834 N N . ALA A 1 102 ? 9.795 -6.362 -6.371 1.00 93.25 102 ALA A N 1
ATOM 835 C CA . ALA A 1 102 ? 10.683 -6.916 -5.349 1.00 93.25 102 ALA A CA 1
ATOM 836 C C . ALA A 1 102 ? 12.000 -6.141 -5.255 1.00 93.25 102 ALA A C 1
ATOM 838 O O . ALA A 1 102 ? 12.469 -5.820 -4.162 1.00 93.25 102 ALA A O 1
ATOM 839 N N . LYS A 1 103 ? 12.582 -5.796 -6.407 1.00 91.81 103 LYS A N 1
ATOM 840 C CA . LYS A 1 103 ? 13.812 -5.010 -6.465 1.00 91.81 103 LYS A CA 1
ATOM 841 C C . LYS A 1 103 ? 13.604 -3.597 -5.919 1.00 91.81 103 LYS A C 1
ATOM 843 O O . LYS A 1 103 ? 14.430 -3.143 -5.132 1.00 91.81 103 LYS A O 1
ATOM 848 N N . ALA A 1 104 ? 12.503 -2.933 -6.266 1.00 89.94 104 ALA A N 1
ATOM 849 C CA . ALA A 1 104 ? 12.174 -1.607 -5.750 1.00 89.94 104 ALA A CA 1
ATOM 850 C C . ALA A 1 104 ? 11.983 -1.628 -4.226 1.00 89.94 104 ALA A C 1
ATOM 852 O O . ALA A 1 104 ? 12.579 -0.824 -3.515 1.00 89.94 104 ALA A O 1
ATOM 853 N N . LEU A 1 105 ? 11.223 -2.601 -3.718 1.00 91.81 105 LEU A N 1
ATOM 854 C CA . LEU A 1 105 ? 10.917 -2.733 -2.295 1.00 91.81 105 LEU A CA 1
ATOM 855 C C . LEU A 1 105 ? 12.119 -3.144 -1.437 1.00 91.81 105 LEU A C 1
ATOM 857 O O . LEU A 1 105 ? 12.121 -2.899 -0.231 1.00 91.81 105 LEU A O 1
ATOM 861 N N . SER A 1 106 ? 13.157 -3.731 -2.040 1.00 91.38 106 SER A N 1
ATOM 862 C CA . SER A 1 106 ? 14.376 -4.135 -1.327 1.00 91.38 106 SER A CA 1
ATOM 863 C C . SER A 1 106 ? 15.145 -2.964 -0.695 1.00 91.38 106 SER A C 1
ATOM 865 O O . SER A 1 106 ? 15.955 -3.182 0.206 1.00 91.38 106 SER A O 1
ATOM 867 N N . LEU A 1 107 ? 14.864 -1.730 -1.130 1.00 87.69 107 LEU A N 1
ATOM 868 C CA . LEU A 1 107 ? 15.477 -0.506 -0.615 1.00 87.69 107 LEU A CA 1
ATOM 869 C C . LEU A 1 107 ? 15.010 -0.154 0.810 1.00 87.69 107 LEU A C 1
ATOM 871 O O . LEU A 1 107 ? 15.740 0.510 1.543 1.00 87.69 107 LEU A O 1
ATOM 875 N N . TRP A 1 108 ? 13.833 -0.629 1.238 1.00 88.81 108 TRP A N 1
ATOM 876 C CA . TRP A 1 108 ? 13.228 -0.275 2.530 1.00 88.81 108 TRP A CA 1
ATOM 877 C C . TRP A 1 108 ? 13.189 -1.465 3.487 1.00 88.81 108 TRP A C 1
ATOM 879 O O . TRP A 1 108 ? 12.174 -2.144 3.659 1.00 88.81 108 TRP A O 1
ATOM 889 N N . LEU A 1 109 ? 14.315 -1.708 4.161 1.00 89.94 109 LEU A N 1
ATOM 890 C CA . LEU A 1 109 ? 14.463 -2.828 5.099 1.00 89.94 109 LEU A CA 1
ATOM 891 C C . LEU A 1 109 ? 13.449 -2.790 6.256 1.00 89.94 109 LEU A C 1
ATOM 893 O O . LEU A 1 109 ? 13.029 -3.843 6.733 1.00 89.94 109 LEU A O 1
ATOM 897 N N . ASN A 1 110 ? 13.011 -1.600 6.679 1.00 92.06 110 ASN A N 1
ATOM 898 C CA . ASN A 1 110 ? 11.997 -1.424 7.725 1.00 92.06 110 ASN A CA 1
ATOM 899 C C . ASN A 1 110 ? 10.587 -1.874 7.299 1.00 92.06 110 ASN A C 1
ATOM 901 O O . ASN A 1 110 ? 9.727 -2.056 8.161 1.00 92.06 110 ASN A O 1
ATOM 905 N N . LEU A 1 111 ? 10.346 -2.060 5.998 1.00 95.62 111 LEU A N 1
ATOM 906 C CA . LEU A 1 111 ? 9.081 -2.549 5.443 1.00 95.62 111 LEU A CA 1
ATOM 907 C C . LEU A 1 111 ? 9.164 -4.003 4.976 1.00 95.62 111 LEU A C 1
ATOM 909 O O . LEU A 1 111 ? 8.163 -4.545 4.518 1.00 95.62 111 LEU A O 1
ATOM 913 N N . LYS A 1 112 ? 10.326 -4.655 5.118 1.00 96.06 112 LYS A N 1
ATOM 914 C CA . LYS A 1 112 ? 10.625 -5.957 4.508 1.00 96.06 112 LYS A CA 1
ATOM 915 C C . LYS A 1 112 ? 9.523 -7.003 4.699 1.00 96.06 112 LYS A C 1
ATOM 917 O O . LYS A 1 112 ? 9.101 -7.599 3.718 1.00 96.06 112 LYS A O 1
ATOM 922 N N . SER A 1 113 ? 9.029 -7.196 5.920 1.00 97.56 113 SER A N 1
ATOM 923 C CA . SER A 1 113 ? 7.998 -8.209 6.194 1.00 97.56 113 SER A CA 1
ATOM 924 C C . SER A 1 113 ? 6.665 -7.921 5.495 1.00 97.56 113 SER A C 1
ATOM 926 O O . SER A 1 113 ? 5.995 -8.842 5.040 1.00 97.56 113 SER A O 1
ATOM 928 N N . LEU A 1 114 ? 6.283 -6.646 5.378 1.00 98.19 114 LEU A N 1
ATOM 929 C CA . LEU A 1 114 ? 5.073 -6.237 4.663 1.00 98.19 114 LEU A CA 1
ATOM 930 C C . LEU A 1 114 ? 5.273 -6.346 3.147 1.00 98.19 114 LEU A C 1
ATOM 932 O O . LEU A 1 114 ? 4.383 -6.808 2.438 1.00 98.19 114 LEU A O 1
ATOM 936 N N . SER A 1 115 ? 6.457 -5.966 2.661 1.00 97.38 115 SER A N 1
ATOM 937 C CA . SER A 1 115 ? 6.849 -6.118 1.260 1.00 97.38 115 SER A CA 1
ATOM 938 C C . SER A 1 115 ? 6.825 -7.583 0.826 1.00 97.38 115 SER A C 1
ATOM 940 O O . SER A 1 115 ? 6.306 -7.889 -0.240 1.00 97.38 115 SER A O 1
ATOM 942 N N . GLU A 1 116 ? 7.347 -8.495 1.648 1.00 97.62 116 GLU A N 1
ATOM 943 C CA . GLU A 1 116 ? 7.314 -9.940 1.390 1.00 97.62 116 GLU A CA 1
ATOM 944 C C . GLU A 1 116 ? 5.870 -10.451 1.302 1.00 97.62 116 GLU A C 1
ATOM 946 O O . GLU A 1 116 ? 5.512 -11.073 0.303 1.00 97.62 116 GLU A O 1
ATOM 951 N N . ALA A 1 117 ? 5.009 -10.088 2.259 1.00 98.06 117 ALA A N 1
ATOM 952 C CA . ALA A 1 117 ? 3.594 -10.463 2.234 1.00 98.06 117 ALA A CA 1
ATOM 953 C C . ALA A 1 117 ? 2.853 -9.925 0.993 1.00 98.06 117 ALA A C 1
ATOM 955 O O . ALA A 1 117 ? 2.028 -10.627 0.405 1.00 98.06 117 ALA A O 1
ATOM 956 N N . LEU A 1 118 ? 3.161 -8.696 0.559 1.00 97.81 118 LEU A N 1
ATOM 957 C CA . LEU A 1 118 ? 2.642 -8.145 -0.693 1.00 97.81 118 LEU A CA 1
ATOM 958 C C . LEU A 1 118 ? 3.123 -8.970 -1.895 1.00 97.81 118 LEU A C 1
ATOM 960 O O . LEU A 1 118 ? 2.310 -9.376 -2.722 1.00 97.81 118 LEU A O 1
ATOM 964 N N . LEU A 1 119 ? 4.426 -9.242 -1.988 1.00 97.06 119 LEU A N 1
ATOM 965 C CA . LEU A 1 119 ? 5.041 -9.952 -3.115 1.00 97.06 119 LEU A CA 1
ATOM 966 C C . LEU A 1 119 ? 4.567 -11.401 -3.258 1.00 97.06 119 LEU A C 1
ATOM 968 O O . LEU A 1 119 ? 4.521 -11.904 -4.382 1.00 97.06 119 LEU A O 1
ATOM 972 N N . GLU A 1 120 ? 4.205 -12.057 -2.157 1.00 97.00 120 GLU A N 1
ATOM 973 C CA . GLU A 1 120 ? 3.611 -13.398 -2.160 1.00 97.00 120 GLU A CA 1
ATOM 974 C C . GLU A 1 120 ? 2.248 -13.434 -2.862 1.00 97.00 120 GLU A C 1
ATOM 976 O O . GLU A 1 120 ? 1.918 -14.425 -3.513 1.00 97.00 120 GLU A O 1
ATOM 981 N N . GLN A 1 121 ? 1.469 -12.352 -2.767 1.00 96.69 121 GLN A N 1
ATOM 982 C CA . GLN A 1 121 ? 0.145 -12.256 -3.389 1.00 96.69 121 GLN A CA 1
ATOM 983 C C . GLN A 1 121 ? 0.145 -11.466 -4.704 1.00 96.69 121 GLN A C 1
ATOM 985 O O . GLN A 1 121 ? -0.791 -11.597 -5.494 1.00 96.69 121 GLN A O 1
ATOM 990 N N . TYR A 1 122 ? 1.190 -10.679 -4.981 1.00 94.88 122 TYR A N 1
ATOM 991 C CA . TYR A 1 122 ? 1.355 -9.898 -6.211 1.00 94.88 122 TYR A CA 1
ATOM 992 C C . TYR A 1 122 ? 1.758 -10.793 -7.399 1.00 94.88 122 TYR A C 1
ATOM 994 O O . TYR A 1 122 ? 2.813 -10.648 -8.019 1.00 94.88 122 TYR A O 1
ATOM 1002 N N . LEU A 1 123 ? 0.906 -11.768 -7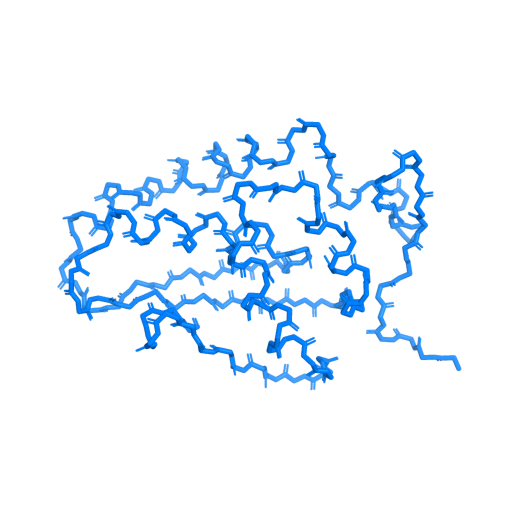.713 1.00 88.75 123 LEU A N 1
ATOM 1003 C CA . LEU A 1 123 ? 1.114 -12.773 -8.749 1.00 88.75 123 LEU A CA 1
ATOM 1004 C C . LEU A 1 123 ? 0.121 -12.555 -9.887 1.00 88.75 123 LEU A C 1
ATOM 1006 O O . LEU A 1 123 ? -1.083 -12.484 -9.668 1.00 88.75 123 LEU A O 1
ATOM 1010 N N . ASN A 1 124 ? 0.614 -12.520 -11.128 1.00 83.12 124 ASN A N 1
ATOM 1011 C CA . ASN A 1 124 ? -0.225 -12.386 -12.326 1.00 83.12 124 ASN A CA 1
ATOM 1012 C C . ASN A 1 124 ? -1.180 -11.173 -12.308 1.00 83.12 124 ASN A C 1
ATOM 1014 O O . ASN A 1 124 ? -2.287 -11.272 -12.840 1.00 83.12 124 ASN A O 1
ATOM 1018 N N . ILE A 1 125 ? -0.752 -10.034 -11.753 1.00 88.00 125 ILE A N 1
ATOM 1019 C CA . ILE A 1 125 ? -1.510 -8.780 -11.844 1.00 88.00 125 ILE A CA 1
ATOM 1020 C C . ILE A 1 125 ? -1.720 -8.432 -13.324 1.00 88.00 125 ILE A C 1
ATOM 1022 O O . ILE A 1 125 ? -0.776 -8.338 -14.111 1.00 88.00 125 ILE A O 1
ATOM 1026 N N . ARG A 1 126 ? -2.992 -8.336 -13.709 1.00 85.94 126 ARG A N 1
ATOM 1027 C CA . ARG A 1 126 ? -3.483 -8.160 -15.085 1.00 85.94 126 ARG A CA 1
ATOM 1028 C C . ARG A 1 126 ? -4.540 -7.062 -15.110 1.00 85.94 126 ARG A C 1
ATOM 1030 O O . ARG A 1 126 ? -4.850 -6.467 -14.088 1.00 85.94 126 ARG A O 1
ATOM 1037 N N . GLU A 1 127 ? -5.122 -6.793 -16.264 1.00 87.94 127 GLU A N 1
ATOM 1038 C CA . GLU A 1 127 ? -6.277 -5.901 -16.339 1.00 87.94 127 GLU A CA 1
ATOM 1039 C C . GLU A 1 127 ? -7.447 -6.429 -15.485 1.00 87.94 127 GLU A C 1
ATOM 1041 O O . GLU A 1 127 ? -7.712 -7.634 -15.461 1.00 87.94 127 GLU A O 1
ATOM 1046 N N . GLY A 1 128 ? -8.130 -5.528 -14.775 1.00 92.25 128 GLY A N 1
ATOM 1047 C CA . GLY A 1 128 ? -9.273 -5.842 -13.916 1.00 92.25 128 GLY A CA 1
ATOM 1048 C C . GLY A 1 128 ? -9.028 -5.559 -12.433 1.00 92.25 128 GLY A C 1
ATOM 1049 O O . GLY A 1 128 ? -8.088 -4.862 -12.056 1.00 92.25 128 GLY A O 1
ATOM 1050 N N . PHE A 1 129 ? -9.915 -6.090 -11.590 1.00 93.44 129 PHE A N 1
ATOM 1051 C CA . PHE A 1 129 ? -9.864 -5.909 -10.141 1.00 93.44 129 PHE A CA 1
ATOM 1052 C C . PHE A 1 129 ? -9.125 -7.066 -9.472 1.00 93.44 129 PHE A C 1
ATOM 1054 O O . PHE A 1 129 ? -9.506 -8.225 -9.635 1.00 93.44 129 PHE A O 1
ATOM 1061 N N . HIS A 1 130 ? -8.125 -6.730 -8.660 1.00 95.00 130 HIS A N 1
ATOM 1062 C CA . HIS A 1 130 ? -7.377 -7.677 -7.834 1.00 95.00 130 HIS A CA 1
ATOM 1063 C C . HIS A 1 130 ? -7.617 -7.324 -6.374 1.00 95.00 130 HIS A C 1
ATOM 1065 O O . HIS A 1 130 ? -7.331 -6.204 -5.960 1.00 95.00 130 HIS A O 1
ATOM 1071 N N . ARG A 1 131 ? -8.172 -8.261 -5.603 1.00 96.12 131 ARG A N 1
ATOM 1072 C CA . ARG A 1 131 ? -8.335 -8.112 -4.155 1.00 96.12 131 ARG A CA 1
ATOM 1073 C C . ARG A 1 131 ? -7.275 -8.958 -3.474 1.00 96.12 131 ARG A C 1
ATOM 1075 O O . ARG A 1 131 ? -7.279 -10.175 -3.638 1.00 96.12 131 ARG A O 1
ATOM 1082 N N . LEU A 1 132 ? -6.415 -8.302 -2.710 1.00 97.19 132 LEU A N 1
ATOM 1083 C CA . LEU A 1 132 ? -5.413 -8.944 -1.871 1.00 97.19 132 LEU A CA 1
ATOM 1084 C C . LEU 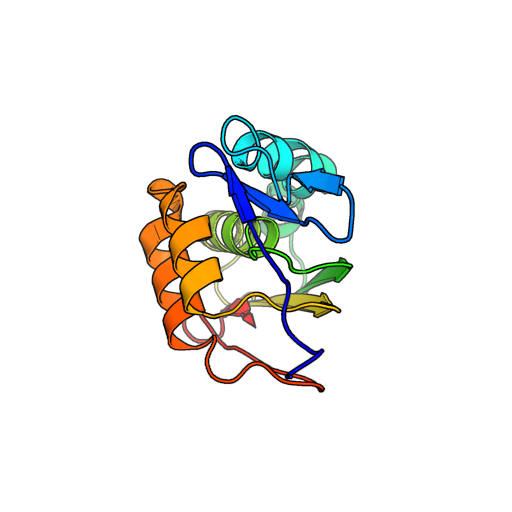A 1 132 ? -5.858 -8.801 -0.414 1.00 97.19 132 LEU A C 1
ATOM 1086 O O . LEU A 1 132 ? -6.549 -7.844 -0.073 1.00 97.19 132 LEU A O 1
ATOM 1090 N N . VAL A 1 133 ? -5.539 -9.775 0.433 1.00 98.12 133 VAL A N 1
ATOM 1091 C CA . VAL A 1 133 ? -5.984 -9.779 1.834 1.00 98.12 133 VAL A CA 1
ATOM 1092 C C . VAL A 1 133 ? -4.793 -10.073 2.719 1.00 98.12 133 VAL A C 1
ATOM 1094 O O . VAL A 1 133 ? -4.124 -11.090 2.554 1.00 98.12 133 VAL A O 1
ATOM 1097 N N . PHE A 1 134 ? -4.543 -9.192 3.676 1.00 98.19 134 PHE A N 1
ATOM 1098 C CA . PHE A 1 134 ? -3.382 -9.255 4.545 1.00 98.19 134 PHE A CA 1
ATOM 1099 C C . PHE A 1 134 ? -3.764 -9.094 6.015 1.00 98.19 134 PHE A C 1
ATOM 1101 O O . PHE A 1 134 ? -4.876 -8.670 6.339 1.00 98.19 134 PHE A O 1
ATOM 1108 N N . ASP A 1 135 ? -2.811 -9.415 6.897 1.00 96.75 135 ASP A N 1
ATOM 1109 C CA . ASP A 1 135 ? -2.922 -9.224 8.352 1.00 96.75 135 ASP A CA 1
ATOM 1110 C C . ASP A 1 135 ? -4.223 -9.833 8.904 1.00 96.75 135 ASP A C 1
ATOM 1112 O O . ASP A 1 135 ? -5.030 -9.155 9.537 1.00 96.75 135 ASP A O 1
ATOM 1116 N N . ASP A 1 136 ? -4.480 -11.094 8.535 1.00 95.94 136 ASP A N 1
ATOM 1117 C CA . ASP A 1 136 ? -5.678 -11.862 8.901 1.00 95.94 136 ASP A CA 1
ATOM 1118 C C . ASP A 1 136 ? -7.010 -11.166 8.558 1.00 95.94 136 ASP A C 1
ATOM 1120 O O . ASP A 1 136 ? -8.021 -11.310 9.243 1.00 95.94 136 ASP A O 1
ATOM 1124 N N . GLY A 1 137 ? -7.023 -10.395 7.466 1.00 97.00 137 GLY A N 1
ATOM 1125 C CA . GLY A 1 137 ? -8.200 -9.662 7.005 1.00 97.00 137 GLY A CA 1
ATOM 1126 C C . GLY A 1 137 ? -8.303 -8.239 7.541 1.00 97.00 137 GLY A C 1
ATOM 1127 O O . GLY A 1 137 ? -9.234 -7.529 7.161 1.00 97.00 137 GLY A O 1
ATOM 1128 N N . ARG A 1 138 ? -7.353 -7.781 8.366 1.00 97.31 138 ARG A N 1
ATOM 1129 C CA . ARG A 1 138 ? -7.313 -6.389 8.838 1.00 97.31 138 ARG A CA 1
ATOM 1130 C C . ARG A 1 138 ? -6.880 -5.400 7.767 1.00 97.31 138 ARG A C 1
ATOM 1132 O O . ARG A 1 138 ? -7.122 -4.207 7.944 1.00 97.31 138 ARG A O 1
ATOM 1139 N N . VAL A 1 139 ? -6.283 -5.864 6.671 1.00 98.50 139 VAL A N 1
ATOM 1140 C CA . VAL A 1 139 ? -5.951 -5.027 5.513 1.00 98.50 139 VAL A CA 1
ATOM 1141 C C . VAL A 1 139 ? -6.421 -5.707 4.232 1.00 98.50 139 VAL A C 1
ATOM 1143 O O . VAL A 1 139 ? -6.135 -6.882 4.005 1.00 98.50 139 VAL A O 1
ATOM 1146 N N . THR A 1 140 ? -7.173 -4.979 3.407 1.00 96.56 140 THR A N 1
ATOM 1147 C CA . THR A 1 140 ? -7.764 -5.478 2.149 1.00 96.56 140 THR A CA 1
ATOM 1148 C C . THR A 1 140 ? -7.724 -4.454 1.041 1.00 96.56 140 THR A C 1
ATOM 1150 O O . THR A 1 140 ? -7.792 -3.261 1.410 1.00 96.56 140 THR A O 1
#

pLDDT: mean 88.2, std 13.12, range [39.44, 98.69]

Radius of gyration: 15.33 Å; chains: 1; bounding box: 38×29×45 Å